Protein AF-A0A3E0K636-F1 (afdb_monomer_lite)

InterPro domains:
  IPR036259 MFS transporter superfamily [SSF103473] (8-79)

pLDDT: mean 73.28, std 12.93, range [36.78, 88.62]

Structure (mmCIF, N/CA/C/O backbone):
data_AF-A0A3E0K636-F1
#
_entry.id   AF-A0A3E0K636-F1
#
loop_
_atom_site.group_PDB
_atom_site.id
_atom_site.type_symbol
_atom_site.label_atom_id
_atom_site.label_alt_id
_atom_site.label_comp_id
_atom_site.label_asym_id
_atom_site.label_entity_id
_atom_site.label_seq_id
_atom_site.pdbx_PDB_ins_code
_atom_site.Cartn_x
_atom_site.Cartn_y
_atom_site.Cartn_z
_atom_site.occupancy
_atom_site.B_iso_or_equiv
_atom_site.auth_seq_id
_atom_site.auth_comp_id
_atom_site.auth_asym_id
_atom_site.auth_atom_id
_atom_site.pdbx_PDB_model_num
ATOM 1 N N . MET A 1 1 ? 0.031 19.839 -15.317 1.00 45.91 1 MET A N 1
ATOM 2 C CA . MET A 1 1 ? -1.162 19.053 -15.701 1.00 45.91 1 MET A CA 1
ATOM 3 C C . MET A 1 1 ? -1.343 17.900 -14.710 1.00 45.91 1 MET A C 1
ATOM 5 O O . MET A 1 1 ? -0.931 16.798 -15.014 1.00 45.91 1 MET A O 1
ATOM 9 N N . PHE A 1 2 ? -1.857 18.146 -13.496 1.00 58.00 2 PHE A N 1
ATOM 10 C CA . PHE A 1 2 ? -1.953 17.098 -12.453 1.00 58.00 2 PHE A CA 1
ATOM 11 C C . PHE A 1 2 ? -3.132 17.253 -11.472 1.00 58.00 2 PHE A C 1
ATOM 13 O O . PHE A 1 2 ? -3.450 16.298 -10.777 1.00 58.00 2 PHE A O 1
ATOM 20 N N . GLY A 1 3 ? -3.825 18.400 -11.430 1.00 60.66 3 GLY A N 1
ATOM 21 C CA . GLY A 1 3 ? -4.845 18.663 -10.402 1.00 60.66 3 GLY A CA 1
ATOM 22 C C . GLY A 1 3 ? -6.023 17.683 -10.413 1.00 60.66 3 GLY A C 1
ATOM 23 O O . GLY A 1 3 ? -6.389 17.157 -9.369 1.00 60.66 3 GLY A O 1
ATOM 24 N N . ALA A 1 4 ? -6.570 17.365 -11.592 1.00 64.31 4 ALA A N 1
ATOM 25 C CA . ALA A 1 4 ? -7.679 16.414 -11.703 1.00 64.31 4 ALA A CA 1
ATOM 26 C C . ALA A 1 4 ? -7.250 14.964 -11.405 1.00 64.31 4 ALA A C 1
ATOM 28 O O . ALA A 1 4 ? -7.971 14.237 -10.733 1.00 64.31 4 ALA A O 1
ATOM 29 N N . ALA A 1 5 ? -6.052 14.557 -11.842 1.00 66.31 5 ALA A N 1
ATOM 30 C CA . ALA A 1 5 ? -5.520 13.212 -11.602 1.00 66.31 5 ALA A CA 1
ATOM 31 C C . ALA A 1 5 ? -5.133 12.971 -10.132 1.00 66.31 5 ALA A C 1
ATOM 33 O O . ALA A 1 5 ? -5.097 11.831 -9.679 1.00 66.31 5 ALA A O 1
ATOM 34 N N . GLN A 1 6 ? -4.862 14.037 -9.376 1.00 70.62 6 GLN A N 1
ATOM 35 C CA . GLN A 1 6 ? -4.578 13.954 -7.946 1.00 70.62 6 GLN A CA 1
ATOM 36 C C . GLN A 1 6 ? -5.837 13.974 -7.075 1.00 70.62 6 GLN A C 1
ATOM 38 O O . GLN A 1 6 ? -5.747 13.601 -5.908 1.00 70.62 6 GLN A O 1
ATOM 43 N N . MET A 1 7 ? -7.011 14.330 -7.613 1.00 76.69 7 MET A N 1
ATOM 44 C CA . MET A 1 7 ? -8.247 14.289 -6.825 1.00 76.69 7 MET A CA 1
ATOM 45 C C . MET A 1 7 ? -8.557 12.883 -6.290 1.00 76.69 7 MET A C 1
ATOM 47 O O . MET A 1 7 ? -8.764 12.765 -5.084 1.00 76.69 7 MET A O 1
ATOM 51 N N . PRO A 1 8 ? -8.515 11.799 -7.096 1.00 75.69 8 PRO A N 1
ATOM 52 C CA . PRO A 1 8 ? -8.743 10.449 -6.579 1.00 75.69 8 PRO A CA 1
ATOM 53 C C . PRO A 1 8 ? -7.712 10.036 -5.523 1.00 75.69 8 PRO A C 1
ATOM 55 O O . PRO A 1 8 ? -8.059 9.383 -4.540 1.00 75.69 8 PRO A O 1
ATOM 58 N N . LEU A 1 9 ? -6.453 10.453 -5.693 1.00 75.06 9 LEU A N 1
ATOM 59 C CA . LEU A 1 9 ? -5.397 10.198 -4.711 1.00 75.06 9 LEU A CA 1
ATOM 60 C C . LEU A 1 9 ? -5.699 10.895 -3.379 1.00 75.06 9 LEU A C 1
ATOM 62 O O . LEU A 1 9 ? -5.591 10.269 -2.326 1.00 75.06 9 LEU A O 1
ATOM 66 N N . GLY A 1 10 ? -6.133 12.157 -3.422 1.00 75.75 10 GLY A N 1
ATOM 67 C CA . GLY A 1 10 ? -6.539 12.912 -2.238 1.00 75.75 10 GLY A CA 1
ATOM 68 C C . GLY A 1 10 ? -7.755 12.303 -1.541 1.00 75.75 10 GLY A C 1
ATOM 69 O O . GLY A 1 10 ? -7.721 12.097 -0.332 1.00 75.75 10 GLY A O 1
ATOM 70 N N . VAL A 1 11 ? -8.794 11.938 -2.300 1.00 78.56 11 VAL A N 1
ATOM 71 C CA . VAL A 1 11 ? -10.005 11.296 -1.758 1.00 78.56 11 VAL A CA 1
ATOM 72 C C . VAL A 1 11 ? -9.657 9.985 -1.057 1.00 78.56 11 VAL A C 1
ATOM 74 O O . VAL A 1 11 ? -10.077 9.768 0.076 1.00 78.56 11 VAL A O 1
ATOM 77 N N . THR A 1 12 ? -8.837 9.138 -1.683 1.00 79.62 12 THR A N 1
ATOM 78 C CA . THR A 1 12 ? -8.429 7.854 -1.091 1.00 79.62 12 THR A CA 1
ATOM 79 C C . THR A 1 12 ? -7.626 8.061 0.190 1.00 79.62 12 THR A C 1
ATOM 81 O O . THR A 1 12 ? -7.839 7.350 1.168 1.00 79.62 12 THR A O 1
ATOM 84 N N . ASN A 1 13 ? -6.734 9.057 0.211 1.00 82.06 13 ASN A N 1
ATOM 85 C CA . ASN A 1 13 ? -5.944 9.381 1.395 1.00 82.06 13 ASN A CA 1
ATOM 86 C C . ASN A 1 13 ? -6.837 9.834 2.560 1.00 82.06 13 ASN A C 1
ATOM 88 O O . ASN A 1 13 ? -6.699 9.318 3.664 1.00 82.06 13 ASN A O 1
ATOM 92 N N . ILE A 1 14 ? -7.799 10.724 2.297 1.00 82.31 14 ILE A N 1
ATOM 93 C CA . ILE A 1 14 ? -8.739 11.217 3.312 1.00 82.31 14 ILE A CA 1
ATOM 94 C C . ILE A 1 14 ? -9.596 10.073 3.857 1.00 82.31 14 ILE A C 1
ATOM 96 O O . ILE A 1 14 ? -9.683 9.920 5.072 1.00 82.31 14 ILE A O 1
ATOM 100 N N . VAL A 1 15 ? -10.179 9.245 2.980 1.00 81.06 15 VAL A N 1
ATOM 101 C CA . VAL A 1 15 ? -10.979 8.080 3.393 1.00 81.06 15 VAL A CA 1
ATOM 102 C C . VAL A 1 15 ? -10.136 7.155 4.267 1.00 81.06 15 VAL A C 1
ATOM 104 O O . VAL A 1 15 ? -10.525 6.862 5.392 1.00 81.06 15 VAL A O 1
ATOM 107 N N . PHE A 1 16 ? -8.937 6.785 3.816 1.00 80.81 16 PHE A N 1
ATOM 108 C CA . PHE A 1 16 ? -8.040 5.903 4.561 1.00 80.81 16 PHE A CA 1
ATOM 109 C C . PHE A 1 16 ? -7.673 6.453 5.946 1.00 80.81 16 PHE A C 1
ATOM 111 O O . PHE A 1 16 ? -7.761 5.738 6.945 1.00 80.81 16 PHE A O 1
ATOM 118 N N . VAL A 1 17 ? -7.299 7.732 6.019 1.00 80.69 17 VAL A N 1
ATOM 119 C CA . VAL A 1 17 ? -6.951 8.405 7.276 1.00 80.69 17 VAL A CA 1
ATOM 120 C C . VAL A 1 17 ? -8.161 8.486 8.207 1.00 80.69 17 VAL A C 1
ATOM 122 O O . VAL A 1 17 ? -8.019 8.192 9.391 1.00 80.69 17 VAL A O 1
ATOM 125 N N . SER A 1 18 ? -9.343 8.827 7.688 1.00 81.56 18 SER A N 1
ATOM 126 C CA . SER A 1 18 ? -10.572 8.922 8.484 1.00 81.56 18 SER A CA 1
ATOM 127 C C . SER A 1 18 ? -11.011 7.570 9.050 1.00 81.56 18 SER A C 1
ATOM 129 O O . SER A 1 18 ? -11.280 7.474 10.243 1.00 81.56 18 SER A O 1
ATOM 131 N N . THR A 1 19 ? -10.972 6.499 8.251 1.00 81.06 19 THR A N 1
ATOM 132 C CA . THR A 1 19 ? -11.302 5.142 8.708 1.00 81.06 19 THR A CA 1
ATOM 133 C C . THR A 1 19 ? -10.300 4.637 9.746 1.00 81.06 19 THR A C 1
ATOM 135 O O . THR A 1 19 ? -10.691 4.010 10.728 1.00 81.06 19 THR A O 1
ATOM 138 N N . LEU A 1 20 ? -9.004 4.933 9.582 1.00 81.12 20 LEU A N 1
ATOM 139 C CA . LEU A 1 20 ? -8.004 4.613 10.604 1.00 81.12 20 LEU A CA 1
ATOM 140 C C . LEU A 1 20 ? -8.251 5.372 11.908 1.00 81.12 20 LEU A C 1
ATOM 142 O O . LEU A 1 20 ? -8.108 4.788 12.976 1.00 81.12 20 LEU A O 1
ATOM 146 N N . GLN A 1 21 ? -8.612 6.653 11.837 1.00 80.25 21 GLN A N 1
ATOM 147 C CA . GLN A 1 21 ? -8.938 7.447 13.024 1.00 80.25 21 GLN A CA 1
ATOM 148 C C . GLN A 1 21 ? -10.208 6.950 13.726 1.00 80.25 21 GLN A C 1
ATOM 150 O O . GLN A 1 21 ? -10.267 7.008 14.947 1.00 80.25 21 GLN A O 1
ATOM 155 N N . GLU A 1 22 ? -11.193 6.439 12.984 1.00 82.62 22 GLU A N 1
ATOM 156 C CA . GLU A 1 22 ? -12.427 5.869 13.542 1.00 82.62 22 GLU A CA 1
ATOM 157 C C . GLU A 1 22 ? -12.196 4.504 14.218 1.00 82.62 22 GLU A C 1
ATOM 159 O O . GLU A 1 22 ? -12.790 4.209 15.252 1.00 82.62 22 GLU A O 1
ATOM 164 N N . LEU A 1 23 ? -11.303 3.677 13.665 1.00 79.38 23 LEU A N 1
ATOM 165 C CA . LEU A 1 23 ? -10.970 2.353 14.206 1.00 79.38 23 LEU A CA 1
ATOM 166 C C . LEU A 1 23 ? -9.995 2.394 15.393 1.00 79.38 23 LEU A C 1
ATOM 168 O O . LEU A 1 23 ? -9.922 1.426 16.153 1.00 79.38 23 LEU A O 1
ATOM 172 N N . LEU A 1 24 ? -9.198 3.459 15.528 1.00 79.00 24 LEU A N 1
ATOM 173 C CA . LEU A 1 24 ? -8.119 3.542 16.513 1.00 79.00 24 LEU A CA 1
ATOM 174 C C . LEU A 1 24 ? -8.502 4.408 17.725 1.00 79.00 24 LEU A C 1
ATOM 176 O O . LEU A 1 24 ? -8.997 5.520 17.551 1.00 79.00 24 LEU A O 1
ATOM 180 N N . PRO A 1 25 ? -8.174 3.976 18.957 1.00 76.75 25 PRO A N 1
ATOM 181 C CA . PRO A 1 25 ? -8.253 4.831 20.140 1.00 76.75 25 PRO A CA 1
ATOM 182 C C . PRO A 1 25 ? -7.365 6.070 19.978 1.00 76.75 25 PRO A C 1
ATOM 184 O O . PRO A 1 25 ? -6.242 5.966 19.470 1.00 76.75 25 PRO A O 1
ATOM 187 N N . VAL A 1 26 ? -7.834 7.236 20.438 1.00 75.25 26 VAL A N 1
ATOM 188 C CA . VAL A 1 26 ? -7.154 8.539 20.269 1.00 75.25 26 VAL A CA 1
ATOM 189 C C . VAL A 1 26 ? -5.720 8.504 20.808 1.00 75.25 26 VAL A C 1
ATOM 191 O O . VAL A 1 26 ? -4.825 9.118 20.223 1.00 75.25 26 VAL A O 1
ATOM 194 N N . GLU A 1 27 ? -5.460 7.728 21.865 1.00 81.25 27 GLU A N 1
ATOM 195 C CA . GLU A 1 27 ? -4.112 7.594 22.438 1.00 81.25 27 GLU A CA 1
ATOM 196 C C . GLU A 1 27 ? -3.135 6.811 21.536 1.00 81.25 27 GLU A C 1
ATOM 198 O O . GLU A 1 27 ? -1.917 6.981 21.633 1.00 81.25 27 GLU A O 1
ATOM 203 N N . MET A 1 28 ? -3.646 5.958 20.642 1.00 81.50 28 MET A N 1
ATOM 204 C CA . MET A 1 28 ? -2.843 5.088 19.775 1.00 81.50 28 MET A CA 1
ATOM 205 C C . MET A 1 28 ? -2.649 5.637 18.359 1.00 81.50 28 MET A C 1
ATOM 207 O O . MET A 1 28 ? -1.728 5.189 17.668 1.00 81.50 28 MET A O 1
ATOM 211 N N . VAL A 1 29 ? -3.444 6.630 17.940 1.00 82.69 29 VAL A N 1
ATOM 212 C CA . VAL A 1 29 ? -3.364 7.255 16.607 1.00 82.69 29 VAL A CA 1
ATOM 213 C C . VAL A 1 29 ? -1.926 7.689 16.302 1.00 82.69 29 VAL A C 1
ATOM 215 O O . VAL A 1 29 ? -1.335 7.230 15.326 1.00 82.69 29 VAL A O 1
ATOM 218 N N . GLY A 1 30 ? -1.295 8.477 17.180 1.00 81.31 30 GLY A N 1
ATOM 219 C CA . GLY A 1 30 ? 0.076 8.961 16.961 1.00 81.31 30 GLY A CA 1
ATOM 220 C C . GLY A 1 30 ? 1.116 7.843 16.791 1.00 81.31 30 GLY A C 1
ATOM 221 O O . GLY A 1 30 ? 2.015 7.946 15.951 1.00 81.31 30 GLY A O 1
ATOM 222 N N . ARG A 1 31 ? 0.973 6.735 17.532 1.00 84.56 31 ARG A N 1
ATOM 223 C CA . ARG A 1 31 ? 1.890 5.585 17.471 1.00 84.56 31 ARG A CA 1
ATOM 224 C C . ARG A 1 31 ? 1.717 4.782 16.182 1.00 84.56 31 ARG A C 1
ATOM 226 O O . ARG A 1 31 ? 2.715 4.404 15.570 1.00 84.56 31 ARG A O 1
ATOM 233 N N . VAL A 1 32 ? 0.476 4.556 15.748 1.00 84.81 32 VAL A N 1
ATOM 234 C CA . VAL A 1 32 ? 0.181 3.834 14.500 1.00 84.81 32 VAL A CA 1
ATOM 235 C C . VAL A 1 32 ? 0.612 4.654 13.288 1.00 84.81 32 VAL A C 1
ATOM 237 O O . VAL A 1 32 ? 1.308 4.129 12.422 1.00 84.81 32 VAL A O 1
ATOM 240 N N . PHE A 1 33 ? 0.307 5.954 13.259 1.00 85.62 33 PHE A N 1
ATOM 241 C CA . PHE A 1 33 ? 0.773 6.841 12.190 1.00 85.62 33 PHE A CA 1
ATOM 242 C C . PHE A 1 33 ? 2.304 6.899 12.111 1.00 85.62 33 PHE A C 1
ATOM 244 O O . PHE A 1 33 ? 2.853 6.860 11.012 1.00 85.62 33 PHE A O 1
ATOM 251 N N . SER A 1 34 ? 3.005 6.905 13.250 1.00 84.88 34 SER A N 1
ATOM 252 C CA . SER A 1 34 ? 4.475 6.853 13.270 1.00 84.88 34 SER A CA 1
ATOM 253 C C . SER A 1 34 ? 5.022 5.527 12.732 1.00 84.88 34 SER A C 1
ATOM 255 O O . SER A 1 34 ? 5.996 5.524 11.981 1.00 84.88 34 SER A O 1
ATOM 257 N N . ALA A 1 35 ? 4.386 4.398 13.063 1.00 87.75 35 ALA A N 1
ATOM 258 C CA . ALA A 1 35 ? 4.768 3.089 12.531 1.00 87.75 35 ALA A CA 1
ATOM 259 C C . ALA A 1 35 ? 4.536 2.998 11.013 1.00 87.75 35 ALA A C 1
ATOM 261 O O . ALA A 1 35 ? 5.413 2.531 10.286 1.00 87.75 35 ALA A O 1
ATOM 262 N N . ILE A 1 36 ? 3.395 3.499 10.527 1.00 86.00 36 ILE A N 1
ATOM 263 C CA . ILE A 1 36 ? 3.093 3.583 9.092 1.00 86.00 36 ILE A CA 1
ATOM 264 C C . ILE A 1 36 ? 4.120 4.478 8.393 1.00 86.00 36 ILE A C 1
ATOM 266 O O . ILE A 1 36 ? 4.693 4.070 7.388 1.00 86.00 36 ILE A O 1
ATOM 270 N N . ALA A 1 37 ? 4.406 5.665 8.932 1.00 85.25 37 ALA A N 1
ATOM 271 C CA . ALA A 1 37 ? 5.387 6.582 8.357 1.00 85.25 37 ALA A CA 1
ATOM 272 C C . ALA A 1 37 ? 6.791 5.957 8.284 1.00 85.25 37 ALA A C 1
ATOM 274 O O . ALA A 1 37 ? 7.467 6.088 7.264 1.00 85.25 37 ALA A O 1
ATOM 275 N N . GLY A 1 38 ? 7.204 5.226 9.325 1.00 88.62 38 GLY A N 1
ATOM 276 C CA . GLY A 1 38 ? 8.455 4.465 9.328 1.00 88.62 38 GLY A CA 1
ATOM 277 C C . GLY A 1 38 ? 8.472 3.340 8.289 1.00 88.62 38 GLY A C 1
ATOM 278 O O . GLY A 1 38 ? 9.456 3.159 7.580 1.00 88.62 38 GLY A O 1
ATOM 279 N N . ALA A 1 39 ? 7.370 2.606 8.136 1.00 87.50 39 ALA A N 1
ATOM 280 C CA . ALA A 1 39 ? 7.262 1.574 7.108 1.00 87.50 39 ALA A CA 1
ATOM 281 C C . ALA A 1 39 ? 7.321 2.168 5.688 1.00 87.50 39 ALA A C 1
ATOM 283 O O . ALA A 1 39 ? 8.026 1.641 4.827 1.00 87.50 39 ALA A O 1
ATOM 284 N N . VAL A 1 40 ? 6.637 3.291 5.448 1.00 85.94 40 VAL A N 1
ATOM 285 C CA . VAL A 1 40 ? 6.627 3.990 4.152 1.00 85.94 40 VAL A CA 1
ATOM 286 C C . VAL A 1 40 ? 8.008 4.556 3.813 1.00 85.94 40 VAL A C 1
ATOM 288 O O . VAL A 1 40 ? 8.450 4.438 2.667 1.00 85.94 40 VAL A O 1
ATOM 291 N N . SER A 1 41 ? 8.723 5.118 4.793 1.00 87.06 41 SER A N 1
ATOM 292 C CA . SER A 1 41 ? 10.071 5.660 4.576 1.00 87.06 41 SER A CA 1
ATOM 293 C C . SER A 1 41 ? 11.092 4.581 4.211 1.00 87.06 41 SER A C 1
ATOM 295 O O . SER A 1 41 ? 12.025 4.866 3.464 1.00 87.06 41 SER A O 1
ATOM 297 N N . MET A 1 42 ? 10.890 3.338 4.660 1.00 88.50 42 MET A N 1
ATOM 298 C CA . MET A 1 42 ? 11.683 2.180 4.236 1.00 88.50 42 MET A CA 1
ATOM 299 C C . MET A 1 42 ? 11.216 1.611 2.889 1.00 88.50 42 MET A C 1
ATOM 301 O O . MET A 1 42 ? 12.040 1.196 2.074 1.00 88.50 42 MET A O 1
ATOM 305 N N . ALA A 1 43 ? 9.908 1.617 2.620 1.00 86.31 43 ALA A N 1
ATOM 306 C CA . ALA A 1 43 ? 9.339 1.092 1.380 1.00 86.31 43 ALA A CA 1
ATOM 307 C C . ALA A 1 43 ? 9.803 1.858 0.130 1.00 86.31 43 ALA A C 1
ATOM 309 O O . ALA A 1 43 ? 9.996 1.240 -0.914 1.00 86.31 43 ALA A O 1
ATOM 310 N N . GLY A 1 44 ? 10.033 3.171 0.229 1.00 86.62 44 GLY A N 1
ATOM 311 C CA . GLY A 1 44 ? 10.585 3.984 -0.863 1.00 86.62 44 GLY A CA 1
ATOM 312 C C . GLY A 1 44 ? 11.934 3.466 -1.398 1.00 86.62 44 GLY A C 1
ATOM 313 O O . GLY A 1 44 ? 12.001 3.032 -2.552 1.00 86.62 44 GLY A O 1
ATOM 314 N N . PRO A 1 45 ? 13.011 3.472 -0.589 1.00 87.56 45 PRO A N 1
ATOM 315 C CA . PRO A 1 45 ? 14.320 2.975 -1.006 1.00 87.56 45 PRO A CA 1
ATOM 316 C C . PRO A 1 45 ? 1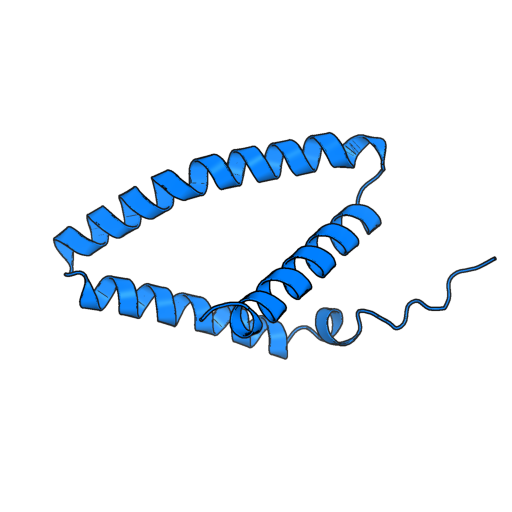4.310 1.476 -1.326 1.00 87.56 45 PRO A C 1
ATOM 318 O O . PRO A 1 45 ? 14.953 1.070 -2.291 1.00 87.56 45 PRO A O 1
ATOM 321 N N . LEU A 1 46 ? 13.547 0.655 -0.594 1.00 87.38 46 LEU A N 1
ATOM 322 C CA . LEU A 1 46 ? 13.413 -0.773 -0.908 1.00 87.38 46 LEU A CA 1
ATOM 323 C C . LEU A 1 46 ? 12.754 -1.005 -2.273 1.00 87.38 46 LEU A C 1
ATOM 325 O O . LEU A 1 46 ? 13.235 -1.817 -3.061 1.00 87.38 46 LEU A O 1
ATOM 329 N N . GLY A 1 47 ? 11.687 -0.268 -2.581 1.00 83.19 47 GLY A N 1
ATOM 330 C CA . GLY A 1 47 ? 11.010 -0.330 -3.873 1.00 83.19 47 GLY A CA 1
ATOM 331 C C . GLY A 1 47 ? 11.907 0.139 -5.016 1.00 83.19 47 GL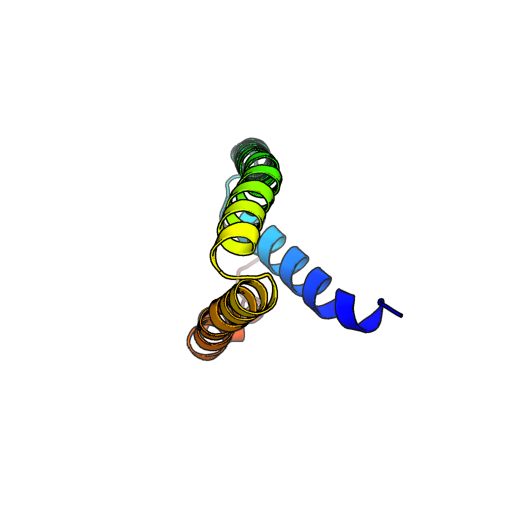Y A C 1
ATOM 332 O O . GLY A 1 47 ? 11.951 -0.507 -6.061 1.00 83.19 47 GLY A O 1
ATOM 333 N N . ALA A 1 48 ? 12.679 1.208 -4.804 1.00 82.75 48 ALA A N 1
ATOM 334 C CA . ALA A 1 48 ? 13.648 1.695 -5.783 1.00 82.75 48 ALA A CA 1
ATOM 335 C C . ALA A 1 48 ? 14.783 0.685 -6.029 1.00 82.75 48 ALA A C 1
ATOM 337 O O . ALA A 1 48 ? 15.161 0.460 -7.178 1.00 82.75 48 ALA A O 1
ATOM 338 N N . LEU A 1 49 ? 15.288 0.035 -4.976 1.00 86.12 49 LEU A N 1
ATOM 339 C CA . LEU A 1 49 ? 16.335 -0.983 -5.079 1.00 86.12 49 LEU A CA 1
ATOM 340 C C . LEU A 1 49 ? 15.836 -2.229 -5.820 1.00 86.12 49 LEU A C 1
ATOM 342 O O . LEU A 1 49 ? 16.478 -2.682 -6.766 1.00 86.12 49 LEU A O 1
ATOM 346 N N . LEU A 1 50 ? 14.674 -2.758 -5.427 1.00 84.44 50 LEU A N 1
ATOM 347 C CA . LEU A 1 50 ? 14.068 -3.926 -6.069 1.00 84.44 50 LEU A CA 1
ATOM 348 C C . LEU A 1 50 ? 13.679 -3.628 -7.521 1.00 84.44 50 LEU A C 1
ATOM 350 O O . LEU A 1 50 ? 13.975 -4.421 -8.413 1.00 84.44 50 LEU A O 1
ATOM 354 N N . GLY A 1 51 ? 13.075 -2.467 -7.777 1.00 80.31 51 GLY A N 1
ATOM 355 C CA . GLY A 1 51 ? 12.713 -2.025 -9.122 1.00 80.31 51 GLY A CA 1
ATOM 356 C C . GLY A 1 51 ? 13.932 -1.791 -10.014 1.00 80.31 51 GLY A C 1
ATOM 357 O O . GLY A 1 51 ? 13.919 -2.187 -11.178 1.00 80.31 51 GLY A O 1
ATOM 358 N N . GLY A 1 52 ? 15.006 -1.212 -9.471 1.00 81.62 52 GLY A N 1
ATOM 359 C CA . GLY A 1 52 ? 16.270 -1.006 -10.179 1.00 81.62 52 GLY A CA 1
ATOM 360 C C . GLY A 1 52 ? 16.999 -2.314 -10.485 1.00 81.62 52 GLY A C 1
ATOM 361 O O . GLY A 1 52 ? 17.462 -2.508 -11.608 1.00 81.62 52 GLY A O 1
ATOM 362 N N . PHE A 1 53 ? 17.038 -3.247 -9.529 1.00 83.62 53 PHE A N 1
ATOM 363 C CA . PHE A 1 53 ? 17.641 -4.569 -9.716 1.00 83.62 53 PHE A CA 1
ATOM 364 C C . PHE A 1 53 ? 16.898 -5.388 -10.779 1.00 83.62 53 PHE A C 1
ATOM 366 O O . PHE A 1 53 ? 17.508 -5.880 -11.732 1.00 83.62 53 PHE A O 1
ATOM 373 N N . LEU A 1 54 ? 15.568 -5.465 -10.670 1.00 81.69 54 LEU A N 1
ATOM 374 C CA . LEU A 1 54 ? 14.729 -6.119 -11.675 1.00 81.69 54 LEU A CA 1
ATOM 375 C C . LEU A 1 54 ? 14.826 -5.407 -13.032 1.00 81.69 54 LEU A C 1
ATOM 377 O O . LEU A 1 54 ? 14.825 -6.065 -14.072 1.00 81.69 54 LEU A O 1
ATOM 381 N N . GLY A 1 55 ? 14.952 -4.076 -13.030 1.00 81.00 55 GLY A N 1
ATOM 382 C CA . GLY A 1 55 ? 15.067 -3.258 -14.239 1.00 81.00 55 GLY A CA 1
ATOM 383 C C . GLY A 1 55 ? 16.367 -3.507 -14.993 1.00 81.00 55 GLY A C 1
ATOM 384 O O . GLY A 1 55 ? 16.362 -3.523 -16.222 1.00 81.00 55 GLY A O 1
ATOM 385 N N . ASN A 1 56 ? 17.452 -3.762 -14.261 1.00 78.88 56 ASN A N 1
ATOM 386 C CA . ASN A 1 56 ? 18.753 -4.095 -14.828 1.00 78.88 56 ASN A CA 1
ATOM 387 C C . ASN A 1 56 ? 18.797 -5.521 -15.407 1.00 78.88 56 ASN A C 1
ATOM 389 O O . ASN A 1 56 ? 19.404 -5.727 -16.452 1.00 78.88 56 ASN A O 1
ATOM 393 N N . MET A 1 57 ? 18.141 -6.504 -14.770 1.00 79.38 57 MET A N 1
ATOM 394 C CA . MET A 1 57 ? 18.139 -7.895 -15.260 1.00 79.38 57 MET A CA 1
ATOM 395 C C . MET A 1 57 ? 17.156 -8.148 -16.411 1.00 79.38 57 MET A C 1
ATOM 397 O O . MET A 1 57 ? 17.492 -8.867 -17.348 1.00 79.38 57 MET A O 1
ATOM 401 N N . PHE A 1 58 ? 15.944 -7.590 -16.347 1.00 77.75 58 PHE A N 1
ATOM 402 C CA . PHE A 1 58 ? 14.860 -7.903 -17.291 1.00 77.75 58 PHE A CA 1
ATOM 403 C C . PHE A 1 58 ? 14.559 -6.771 -18.279 1.00 77.75 58 PHE A C 1
ATOM 405 O O . PHE A 1 58 ? 13.686 -6.911 -19.133 1.00 77.75 58 PHE A O 1
ATOM 412 N N . GLY A 1 59 ? 15.271 -5.648 -18.184 1.00 75.19 59 GLY A N 1
ATOM 413 C CA . GLY A 1 59 ? 14.980 -4.449 -18.958 1.00 75.19 59 GLY A CA 1
ATOM 414 C C . GLY A 1 59 ? 13.788 -3.675 -18.389 1.00 75.19 59 GLY A C 1
ATOM 415 O O . GLY A 1 59 ? 12.779 -4.225 -17.938 1.00 75.19 59 GLY A O 1
ATOM 416 N N . SER A 1 60 ? 13.885 -2.350 -18.438 1.00 72.56 60 SER A N 1
ATOM 417 C CA . SER A 1 60 ? 12.916 -1.422 -17.846 1.00 72.56 60 SER A CA 1
ATOM 418 C C . SER A 1 60 ? 11.482 -1.620 -18.361 1.00 72.56 60 SER A C 1
ATOM 420 O O . SER A 1 60 ? 10.534 -1.479 -17.591 1.00 72.56 60 SER A O 1
ATOM 422 N N . SER A 1 61 ? 11.294 -2.034 -19.619 1.00 75.00 61 SER A N 1
ATOM 423 C CA . SER A 1 61 ? 9.962 -2.256 -20.207 1.00 75.00 61 SER A CA 1
ATOM 424 C C . SER A 1 61 ? 9.155 -3.365 -19.506 1.00 75.00 61 SER A C 1
ATOM 426 O O . SER A 1 61 ? 7.951 -3.209 -19.265 1.00 75.00 61 SER A O 1
ATOM 428 N N . ILE A 1 62 ? 9.808 -4.464 -19.108 1.00 76.06 62 ILE A N 1
ATOM 429 C CA . ILE A 1 62 ? 9.144 -5.592 -18.436 1.00 76.06 62 ILE A CA 1
ATOM 430 C C . ILE A 1 62 ? 8.788 -5.231 -16.992 1.00 76.06 62 ILE A C 1
ATOM 432 O O . ILE A 1 62 ? 7.691 -5.556 -16.534 1.00 76.06 62 ILE A O 1
ATOM 436 N N . VAL A 1 63 ? 9.658 -4.495 -16.300 1.00 77.94 63 VAL A N 1
ATOM 437 C CA . VAL A 1 63 ? 9.423 -4.076 -14.909 1.00 77.94 63 VAL A CA 1
ATOM 438 C C . VAL A 1 63 ? 8.252 -3.108 -14.797 1.00 77.94 63 VAL A C 1
ATOM 440 O O . VAL A 1 63 ? 7.367 -3.318 -13.967 1.00 77.94 63 VAL A O 1
ATOM 443 N N . TYR A 1 64 ? 8.174 -2.107 -15.679 1.00 76.56 64 TYR A N 1
ATOM 444 C CA . TYR A 1 64 ? 7.011 -1.216 -15.725 1.00 76.56 64 TYR A CA 1
ATOM 445 C C . TYR A 1 64 ? 5.722 -1.978 -16.061 1.00 76.56 64 TYR A C 1
ATOM 447 O O . TYR A 1 64 ? 4.685 -1.753 -15.437 1.00 76.56 64 TYR A O 1
ATOM 455 N N . SER A 1 65 ? 5.790 -2.940 -16.984 1.00 77.06 65 SER A N 1
ATOM 456 C CA . SER A 1 65 ? 4.640 -3.777 -17.344 1.00 77.06 65 SER A CA 1
ATOM 457 C C . SER A 1 65 ? 4.159 -4.673 -16.196 1.00 77.06 65 SER A C 1
ATOM 459 O O . SER A 1 65 ? 2.967 -4.979 -16.116 1.00 77.06 65 SER A O 1
ATOM 461 N N . PHE A 1 66 ? 5.066 -5.109 -15.319 1.00 78.25 66 PHE A N 1
ATOM 462 C CA . PHE A 1 66 ? 4.733 -5.848 -14.100 1.00 78.25 66 PHE A CA 1
ATOM 463 C C . PHE A 1 66 ? 4.115 -4.938 -13.037 1.00 78.25 66 PHE A C 1
ATOM 465 O O . PHE A 1 66 ? 3.115 -5.315 -12.431 1.00 78.25 66 PHE A O 1
ATOM 472 N N . GLY A 1 67 ? 4.645 -3.723 -12.860 1.00 73.75 67 GLY A N 1
ATOM 473 C CA . GLY A 1 67 ? 4.087 -2.733 -11.934 1.00 73.75 67 GLY A CA 1
ATOM 474 C C . GLY A 1 67 ? 2.645 -2.349 -12.280 1.00 73.75 67 GLY A C 1
ATOM 475 O O . GLY A 1 67 ? 1.778 -2.332 -11.409 1.00 73.75 67 GLY A O 1
ATOM 476 N N . ILE A 1 68 ? 2.353 -2.142 -13.568 1.00 73.44 68 ILE A N 1
ATOM 477 C CA . ILE A 1 68 ? 0.984 -1.874 -14.041 1.00 73.44 68 ILE A CA 1
ATOM 478 C 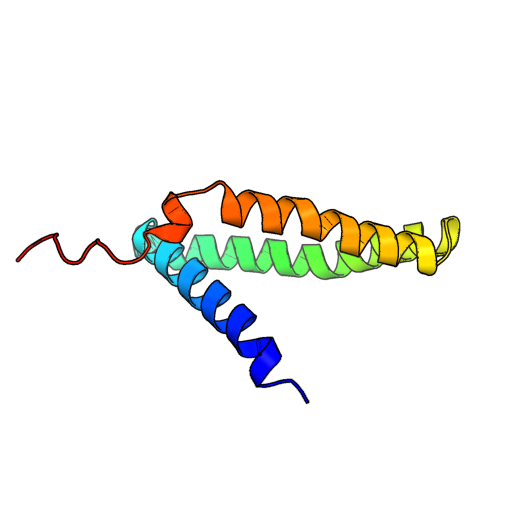C . ILE A 1 68 ? 0.078 -3.094 -13.806 1.00 73.44 68 ILE A C 1
ATOM 480 O O . ILE A 1 68 ? -1.058 -2.947 -13.356 1.00 73.44 68 ILE A O 1
ATOM 484 N N . ARG A 1 69 ? 0.583 -4.313 -14.040 1.00 75.44 69 ARG A N 1
ATOM 485 C CA . ARG A 1 69 ? -0.162 -5.551 -13.754 1.00 75.44 69 ARG A CA 1
ATOM 486 C C . ARG A 1 69 ? -0.430 -5.759 -12.266 1.00 75.44 69 ARG A C 1
ATOM 488 O O . ARG A 1 69 ? -1.482 -6.288 -11.929 1.00 75.44 69 ARG A O 1
ATOM 495 N N . ALA A 1 70 ? 0.455 -5.304 -11.386 1.00 73.56 70 ALA A N 1
ATOM 496 C CA . ALA A 1 70 ? 0.237 -5.345 -9.944 1.00 73.56 70 ALA A CA 1
ATOM 497 C C . ALA A 1 70 ? -0.881 -4.388 -9.478 1.00 73.56 70 ALA A C 1
ATOM 499 O O . ALA A 1 70 ? -1.494 -4.638 -8.444 1.00 73.56 70 ALA A O 1
ATOM 500 N N . MET A 1 71 ? -1.214 -3.340 -10.245 1.00 69.94 71 MET A N 1
ATOM 501 C CA . MET A 1 71 ? -2.355 -2.461 -9.937 1.00 69.94 71 MET A CA 1
ATOM 502 C C . MET A 1 71 ? -3.724 -3.034 -10.340 1.00 69.94 71 MET A C 1
ATOM 504 O O . MET A 1 71 ? -4.747 -2.598 -9.805 1.00 69.94 71 MET A O 1
ATOM 508 N N . LEU A 1 72 ? -3.778 -4.014 -11.250 1.00 76.00 72 LEU A N 1
ATOM 509 C CA . LEU A 1 72 ? -5.031 -4.675 -11.643 1.00 76.00 72 LEU A CA 1
ATOM 510 C C . LEU A 1 72 ? -5.769 -5.348 -10.470 1.00 76.00 72 LEU A C 1
ATOM 512 O O . LEU A 1 72 ? -6.953 -5.059 -10.297 1.00 76.00 72 LEU A O 1
ATOM 516 N N . PRO A 1 73 ? -5.132 -6.196 -9.635 1.00 68.62 73 PRO A N 1
ATOM 517 C CA . PRO A 1 73 ? -5.821 -6.833 -8.512 1.00 68.62 73 PRO A CA 1
ATOM 518 C C . PRO A 1 73 ? -6.338 -5.823 -7.479 1.00 68.62 73 PRO A C 1
ATOM 520 O O . PRO A 1 73 ? -7.422 -6.021 -6.937 1.00 68.62 73 PRO A O 1
ATOM 523 N N . VAL A 1 74 ? -5.640 -4.698 -7.280 1.00 70.00 74 VAL A N 1
ATOM 524 C CA . VAL A 1 74 ? -6.092 -3.613 -6.388 1.00 70.00 74 VAL A 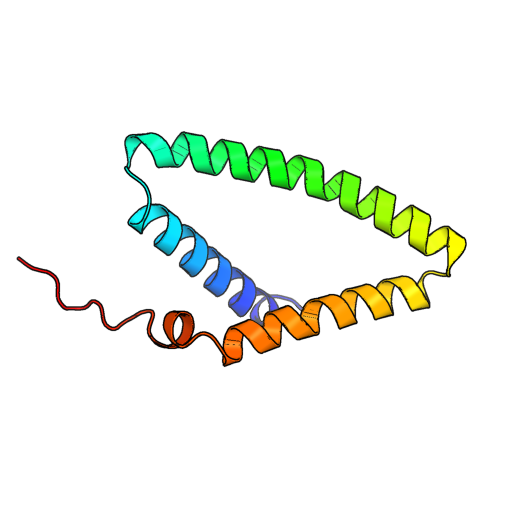CA 1
ATOM 525 C C . VAL A 1 74 ? -7.400 -2.991 -6.889 1.00 70.00 74 VAL A C 1
ATOM 527 O O . VAL A 1 74 ? -8.316 -2.750 -6.105 1.00 70.00 74 VAL A O 1
ATOM 530 N N . SER A 1 75 ? -7.528 -2.787 -8.204 1.00 69.00 75 SE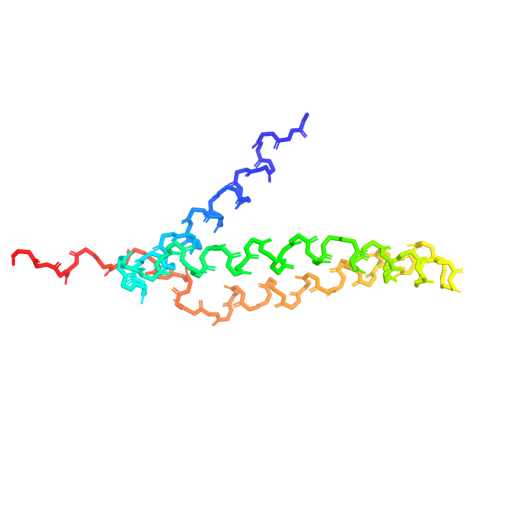R A N 1
ATOM 531 C CA . SER A 1 75 ? -8.773 -2.285 -8.809 1.00 69.00 75 SER A CA 1
ATOM 532 C C . SER A 1 75 ? -9.915 -3.303 -8.725 1.00 69.00 75 SER A C 1
ATOM 534 O O . SER A 1 75 ? -11.073 -2.922 -8.566 1.00 69.00 75 SER A O 1
ATOM 536 N N . ILE A 1 76 ? -9.597 -4.599 -8.802 1.00 70.06 76 ILE A N 1
ATOM 537 C CA . ILE A 1 76 ? -10.580 -5.682 -8.680 1.00 70.06 76 ILE A CA 1
ATOM 538 C C . ILE A 1 76 ? -11.100 -5.782 -7.240 1.00 70.06 76 ILE A C 1
ATOM 540 O O . ILE A 1 76 ? -12.309 -5.882 -7.047 1.00 70.06 76 ILE A O 1
ATOM 544 N N . GLN A 1 77 ? -10.228 -5.677 -6.231 1.00 64.69 77 GLN A N 1
ATOM 545 C CA . GLN A 1 77 ? -10.651 -5.623 -4.824 1.00 64.69 77 GLN A CA 1
ATOM 546 C C . GLN A 1 77 ? -11.620 -4.468 -4.562 1.00 64.69 77 GLN A C 1
ATOM 548 O O . GLN A 1 77 ? -12.633 -4.663 -3.900 1.00 64.69 77 GLN A O 1
ATOM 553 N N . TRP A 1 78 ? -11.382 -3.302 -5.168 1.00 62.81 78 TRP A N 1
ATOM 554 C CA . TRP A 1 78 ? -12.289 -2.153 -5.078 1.00 62.81 78 TRP A CA 1
ATOM 555 C C . TRP A 1 78 ? -13.703 -2.429 -5.617 1.00 62.81 78 TRP A C 1
ATOM 557 O O . TRP A 1 78 ? -14.671 -1.849 -5.130 1.00 62.81 78 TRP A O 1
ATOM 567 N N . PHE A 1 79 ? -13.841 -3.311 -6.611 1.00 61.38 79 PHE A N 1
ATOM 568 C CA . PHE A 1 79 ? -15.141 -3.721 -7.155 1.00 61.38 79 PHE A CA 1
ATOM 569 C C . PHE A 1 79 ? -15.827 -4.813 -6.326 1.00 61.38 79 PHE A C 1
ATOM 571 O O . PHE A 1 79 ? -17.056 -4.911 -6.347 1.00 61.38 79 PHE A O 1
ATOM 578 N N . ILE A 1 80 ? -15.039 -5.640 -5.635 1.00 60.06 80 ILE A N 1
ATOM 579 C CA . ILE A 1 80 ? -15.517 -6.798 -4.876 1.00 60.06 80 ILE A CA 1
ATOM 580 C C . ILE A 1 80 ? -15.915 -6.417 -3.451 1.00 60.06 80 ILE A C 1
ATOM 582 O O . ILE A 1 80 ? -16.830 -7.044 -2.933 1.00 60.06 80 ILE A O 1
ATOM 586 N N . ASP A 1 81 ? -15.290 -5.412 -2.829 1.00 59.56 81 ASP A N 1
ATOM 587 C CA . ASP A 1 81 ? -15.580 -5.028 -1.443 1.00 59.56 81 ASP A CA 1
ATOM 588 C C . ASP A 1 81 ? -16.807 -4.089 -1.334 1.00 59.56 81 ASP A C 1
ATOM 590 O O . ASP A 1 81 ? -16.697 -2.877 -1.558 1.00 59.56 81 ASP A O 1
ATOM 594 N N . PRO A 1 82 ? -18.003 -4.585 -0.938 1.00 54.56 82 PRO A N 1
ATOM 595 C CA . PRO A 1 82 ? -19.185 -3.745 -0.716 1.00 54.56 82 PRO A CA 1
ATOM 596 C C . PRO A 1 82 ? -19.027 -2.794 0.483 1.00 54.56 82 PRO A C 1
ATOM 598 O O . PRO A 1 82 ? -19.814 -1.852 0.613 1.00 54.56 82 PRO A O 1
ATOM 601 N N . LEU A 1 83 ? -18.014 -3.021 1.330 1.00 52.47 83 LEU A N 1
ATOM 602 C CA . LEU A 1 83 ? -17.626 -2.161 2.449 1.00 52.47 83 LEU A CA 1
ATOM 603 C C . LEU A 1 83 ? -17.079 -0.808 1.975 1.00 52.47 83 LEU A C 1
ATOM 605 O O . LEU A 1 83 ? -17.450 0.211 2.549 1.00 52.47 83 LEU A O 1
ATOM 609 N N . LEU A 1 84 ? -16.301 -0.765 0.883 1.00 52.31 84 LEU A N 1
ATOM 610 C CA . LEU A 1 84 ? -15.842 0.502 0.291 1.00 52.31 84 LEU A CA 1
ATOM 611 C C . LEU A 1 84 ? -16.958 1.252 -0.445 1.00 52.31 84 LEU A C 1
ATOM 613 O O . LEU A 1 84 ? -16.941 2.479 -0.538 1.00 52.31 84 LEU A O 1
ATOM 617 N N . ARG A 1 85 ? -17.957 0.520 -0.944 1.00 53.69 85 ARG A N 1
ATOM 618 C CA . ARG A 1 85 ? -19.089 1.084 -1.690 1.00 53.69 85 ARG A CA 1
ATOM 619 C C . ARG A 1 85 ? -20.137 1.769 -0.800 1.00 53.69 85 ARG A C 1
ATOM 621 O O . ARG A 1 85 ? -20.962 2.510 -1.322 1.00 53.69 85 ARG A O 1
ATOM 628 N N . ASN A 1 86 ? -20.106 1.538 0.516 1.00 51.66 86 ASN A N 1
ATOM 629 C CA . ASN A 1 86 ? -21.098 2.021 1.491 1.00 51.66 86 ASN A CA 1
ATOM 630 C C . ASN A 1 86 ? -20.517 2.965 2.565 1.00 51.66 86 ASN A C 1
ATOM 632 O O . ASN A 1 86 ? -21.125 3.134 3.623 1.00 51.66 86 ASN A O 1
ATOM 636 N N . ILE A 1 87 ? -19.362 3.595 2.314 1.00 53.09 87 ILE A N 1
ATOM 637 C CA . ILE A 1 87 ? -18.658 4.403 3.328 1.00 53.09 87 ILE A CA 1
ATOM 638 C C . ILE A 1 87 ? -19.450 5.632 3.852 1.00 53.09 87 ILE A C 1
ATOM 640 O O . ILE A 1 87 ? -19.090 6.130 4.913 1.00 53.09 87 ILE A O 1
ATOM 644 N N . PRO A 1 88 ? -20.602 6.066 3.291 1.00 52.38 88 PRO A N 1
ATOM 645 C CA . PRO A 1 88 ? -21.512 6.906 4.066 1.00 52.38 88 PRO A CA 1
ATOM 646 C C . PRO A 1 88 ? -22.941 6.351 4.078 1.00 52.38 88 PRO A C 1
ATOM 648 O O . PRO A 1 88 ? -23.835 6.873 3.418 1.00 52.38 88 PRO A O 1
ATOM 651 N N . ASN A 1 89 ? -23.193 5.335 4.902 1.00 46.78 89 ASN A N 1
ATOM 652 C CA . ASN A 1 89 ? -24.512 5.192 5.533 1.00 46.78 89 ASN A CA 1
ATOM 653 C C . ASN A 1 89 ? -24.419 5.009 7.055 1.00 46.78 89 ASN A C 1
ATOM 655 O O . ASN A 1 89 ? -25.241 4.330 7.666 1.00 46.78 89 ASN A O 1
ATOM 659 N N . GLN A 1 90 ? -23.429 5.643 7.686 1.00 49.59 90 GLN A N 1
ATOM 660 C CA . GLN A 1 90 ? -23.398 5.816 9.141 1.00 49.59 90 GLN A CA 1
ATOM 661 C C . GLN A 1 90 ? -23.804 7.242 9.537 1.00 49.59 90 GLN A C 1
ATOM 663 O O . GLN A 1 90 ? -23.192 7.888 10.372 1.00 49.59 90 GLN A O 1
ATOM 668 N N . GLY A 1 91 ? -24.914 7.726 8.971 1.00 47.47 91 GLY A N 1
ATOM 669 C CA . GLY A 1 91 ? -25.695 8.833 9.539 1.00 47.47 91 GLY A CA 1
ATOM 670 C C . GLY A 1 91 ? -26.636 8.373 10.662 1.00 47.47 91 GLY A C 1
ATOM 671 O O . GLY A 1 91 ? -27.728 8.922 10.801 1.00 47.47 91 GLY A O 1
ATOM 672 N N . LYS A 1 92 ? -26.288 7.309 11.402 1.00 48.62 92 LYS A N 1
ATOM 673 C CA . LYS A 1 92 ? -27.188 6.656 12.368 1.00 48.62 92 LYS A CA 1
ATOM 674 C C . LYS A 1 92 ? -26.492 6.069 13.603 1.00 48.62 92 LYS A C 1
ATOM 676 O O . LYS A 1 92 ? -26.803 4.949 13.960 1.00 48.62 92 LYS A O 1
ATOM 681 N N . TRP A 1 93 ? -25.640 6.812 14.304 1.00 39.94 93 TRP A N 1
ATOM 682 C CA . TRP A 1 93 ? -25.339 6.528 15.723 1.00 39.94 93 TRP A CA 1
ATOM 683 C C . TRP A 1 93 ? -25.110 7.870 16.460 1.00 39.94 93 TRP A C 1
ATOM 685 O O . TRP A 1 93 ? -24.031 8.434 16.369 1.00 39.94 93 TRP A O 1
ATOM 695 N N . ILE A 1 94 ? -26.195 8.582 16.828 1.00 42.09 94 ILE A N 1
ATOM 696 C CA . ILE A 1 94 ? -26.752 8.723 18.207 1.00 42.09 94 ILE A CA 1
ATOM 697 C C . ILE A 1 94 ? -25.977 9.796 19.008 1.00 42.09 94 ILE A C 1
ATOM 699 O O . ILE A 1 94 ? -24.799 9.626 19.278 1.00 42.09 94 ILE A O 1
ATOM 703 N N . ARG A 1 95 ? -26.485 11.035 19.128 1.00 36.78 95 ARG A N 1
ATOM 704 C CA . ARG A 1 95 ? -27.372 11.533 20.209 1.00 36.78 95 ARG A CA 1
ATOM 705 C C . ARG A 1 95 ? -26.928 11.170 21.622 1.00 36.78 95 ARG A C 1
ATOM 707 O O . ARG A 1 95 ? -26.980 9.975 21.954 1.00 36.78 95 ARG A O 1
#

Organism: NCBI:txid301148

Radius of gyration: 17.93 Å; chains: 1; bounding box: 46×27×43 Å

Foldseek 3Di:
DPPVVCPVVVVVVVLVLVVLVVPDDPVCSVVVVVVVVVVVVVCVVVVVVVLVVCCVPVNNVVSVVVVVVVVVVVVVVCVVDVCNVPSPPPPDDDD

Sequence (95 aa):
MFGAAQMPLGVTNIVFVSTLQELLPVEMVGRVFSAIAGAVSMAGPLGALLGGFLGNMFGSSIVYSFGIRAMLPVSIQWFIDPLLRNIPNQGKWIR

Secondary structure (D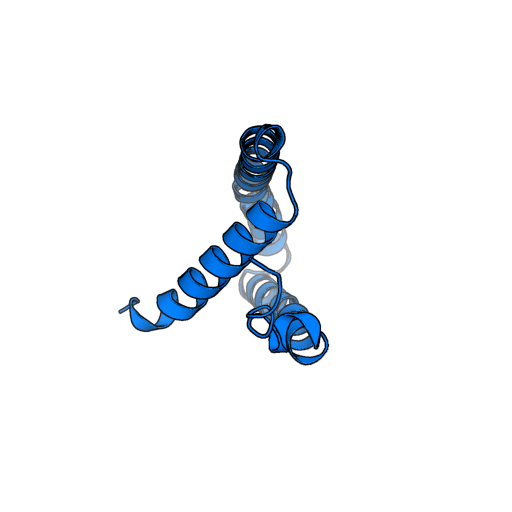SSP, 8-state):
--HHHHHHHHHHHHHHHHHHHHHS-HHHHHHHHHHHHHHHHHHHHHHHHHHHHHHHHH-HHHHHHHHHHHHHHHHHHHHH-HHHHTTT----S--